Protein AF-A0AAD5QK33-F1 (afdb_monomer_lite)

pLDDT: mean 71.08, std 18.5, range [32.97, 96.56]

Radius of gyration: 27.01 Å; chains: 1; bounding box: 56×50×66 Å

Structure (mmCIF, N/CA/C/O backbone):
data_AF-A0AAD5QK33-F1
#
_entry.id   AF-A0AAD5QK33-F1
#
loop_
_atom_site.group_PDB
_atom_site.id
_atom_site.type_symbol
_atom_site.label_atom_id
_atom_site.label_alt_id
_atom_site.label_comp_id
_atom_site.label_asym_id
_atom_site.label_entity_id
_atom_site.label_seq_id
_atom_site.pdbx_PDB_ins_code
_atom_site.Cartn_x
_atom_site.Cartn_y
_atom_site.Cartn_z
_atom_site.occupancy
_atom_site.B_iso_or_equiv
_atom_site.auth_seq_id
_atom_site.auth_comp_id
_atom_site.auth_asym_id
_atom_site.auth_atom_id
_atom_site.pdbx_PDB_model_num
ATOM 1 N N . MET A 1 1 ? -29.788 -16.759 37.921 1.00 47.06 1 MET A N 1
ATOM 2 C CA . MET A 1 1 ? -29.938 -15.427 38.547 1.00 47.06 1 MET A CA 1
ATOM 3 C C . MET A 1 1 ? -28.735 -14.615 38.111 1.00 47.06 1 MET A C 1
ATOM 5 O O . MET A 1 1 ? -27.636 -15.060 38.381 1.00 47.06 1 MET A O 1
ATOM 9 N N . PHE A 1 2 ? -28.900 -13.516 37.372 1.00 51.69 2 PHE A N 1
ATOM 10 C CA . PHE A 1 2 ? -27.743 -12.710 36.967 1.00 51.69 2 PHE A CA 1
ATOM 11 C C . PHE A 1 2 ? -27.362 -11.791 38.124 1.00 51.69 2 PHE A C 1
ATOM 13 O O . PHE A 1 2 ? -28.126 -10.889 38.473 1.00 51.69 2 PHE A O 1
ATOM 20 N N . THR A 1 3 ? -26.221 -12.066 38.747 1.00 63.38 3 THR A N 1
ATOM 21 C CA . THR A 1 3 ? -25.667 -11.254 39.828 1.00 63.38 3 THR A CA 1
ATOM 22 C C . THR A 1 3 ? -25.330 -9.862 39.291 1.00 63.38 3 THR A C 1
ATOM 24 O O . THR A 1 3 ? -24.899 -9.669 38.148 1.00 63.38 3 THR A O 1
ATOM 27 N N . LYS A 1 4 ? -25.624 -8.841 40.094 1.00 67.56 4 LYS A N 1
ATOM 28 C CA . LYS A 1 4 ? -25.263 -7.463 39.775 1.00 67.56 4 LYS A CA 1
ATOM 29 C C . LYS A 1 4 ? -23.756 -7.340 39.982 1.00 67.56 4 LYS A C 1
ATOM 31 O O . LYS A 1 4 ? -23.304 -7.322 41.117 1.00 67.56 4 LYS A O 1
ATOM 36 N N . VAL A 1 5 ? -23.003 -7.284 38.890 1.00 75.56 5 VAL A N 1
ATOM 37 C CA . VAL A 1 5 ? -21.550 -7.098 38.940 1.00 75.56 5 VAL A CA 1
ATOM 38 C C . VAL A 1 5 ? -21.235 -5.636 39.248 1.00 75.56 5 VAL A C 1
ATOM 40 O O . VAL A 1 5 ? -21.735 -4.731 38.566 1.00 75.56 5 VAL A O 1
ATOM 43 N N . ASP A 1 6 ? -20.411 -5.409 40.269 1.00 77.69 6 ASP A N 1
ATOM 44 C CA . ASP A 1 6 ? -19.964 -4.075 40.650 1.00 77.69 6 ASP A CA 1
ATOM 45 C C . ASP A 1 6 ? -18.999 -3.478 39.624 1.00 77.69 6 ASP A C 1
ATOM 47 O O . ASP A 1 6 ? -18.245 -4.150 38.925 1.00 77.69 6 ASP A O 1
ATOM 51 N N . ARG A 1 7 ? -19.068 -2.157 39.479 1.00 76.81 7 ARG A N 1
ATOM 52 C CA . ARG A 1 7 ? -18.333 -1.437 38.434 1.00 76.81 7 ARG A CA 1
ATOM 53 C C . ARG A 1 7 ? -16.832 -1.351 38.723 1.00 76.81 7 ARG A C 1
ATOM 55 O O . ARG A 1 7 ? -16.059 -1.290 37.771 1.00 76.81 7 ARG A O 1
ATOM 62 N N . GLU A 1 8 ? -16.461 -1.290 39.998 1.00 78.56 8 GLU A N 1
ATOM 63 C CA . GLU A 1 8 ? -15.076 -1.113 40.451 1.00 78.56 8 GLU A CA 1
ATOM 64 C C . GLU A 1 8 ? -14.259 -2.393 40.264 1.00 78.56 8 GLU A C 1
ATOM 66 O O . GLU A 1 8 ? -13.175 -2.333 39.685 1.00 78.56 8 GLU A O 1
ATOM 71 N N . SER A 1 9 ? -14.838 -3.551 40.589 1.00 79.44 9 SER A N 1
ATOM 72 C CA . SER A 1 9 ? -14.196 -4.850 40.364 1.00 79.44 9 SER A CA 1
ATOM 73 C C . SER A 1 9 ? -13.927 -5.106 38.879 1.00 79.44 9 SER A C 1
ATOM 75 O O . SER A 1 9 ? -12.822 -5.477 38.505 1.00 79.44 9 SER A O 1
ATOM 77 N N . VAL A 1 10 ? -14.877 -4.789 37.988 1.00 77.88 10 VAL A N 1
ATOM 78 C CA . VAL A 1 10 ? -14.667 -4.918 36.530 1.00 77.88 10 VAL A CA 1
ATOM 79 C C . VAL A 1 10 ? -13.523 -4.032 36.034 1.00 77.88 10 VAL A C 1
ATOM 81 O O . VAL A 1 10 ? -12.820 -4.403 35.092 1.00 77.88 10 VAL A O 1
ATOM 84 N N . THR A 1 11 ? -13.341 -2.842 36.616 1.00 77.75 11 THR A N 1
ATOM 85 C CA . THR A 1 11 ? -12.236 -1.958 36.226 1.00 77.75 11 THR A CA 1
ATOM 86 C C . THR A 1 11 ? -10.888 -2.434 36.736 1.00 77.75 11 THR A C 1
ATOM 88 O O . THR A 1 11 ? -9.933 -2.322 35.977 1.00 77.75 11 THR A O 1
ATOM 91 N N . GLU A 1 12 ? -10.828 -2.982 37.947 1.00 83.75 12 GLU A N 1
ATOM 92 C CA . GLU A 1 12 ? -9.606 -3.511 38.562 1.00 83.75 12 GLU A CA 1
ATOM 93 C C . GLU A 1 12 ? -9.059 -4.698 37.763 1.00 83.75 12 GLU A C 1
ATOM 95 O O . GLU A 1 12 ? -7.955 -4.625 37.231 1.00 83.75 12 GLU A O 1
ATOM 100 N N . THR A 1 13 ? -9.886 -5.712 37.492 1.00 79.50 13 THR A N 1
ATOM 101 C CA . THR A 1 13 ? -9.457 -6.899 36.724 1.00 79.50 13 THR A CA 1
ATOM 102 C C . THR A 1 13 ? -9.070 -6.556 35.278 1.00 79.50 13 THR A C 1
ATOM 104 O O . THR A 1 13 ? -8.224 -7.195 34.660 1.00 79.50 13 THR A O 1
ATOM 107 N N . THR A 1 14 ? -9.682 -5.510 34.716 1.00 76.50 14 THR A N 1
ATOM 108 C CA . THR A 1 14 ? -9.318 -4.979 33.393 1.00 76.50 14 THR A CA 1
ATOM 109 C C . THR A 1 14 ? -7.966 -4.252 33.397 1.00 76.50 14 THR A C 1
ATOM 111 O O . THR A 1 14 ? -7.321 -4.157 32.351 1.00 76.50 14 THR A O 1
ATOM 114 N N . GLU A 1 15 ? -7.572 -3.651 34.520 1.00 75.62 15 GLU A N 1
ATOM 115 C CA . GLU A 1 15 ? -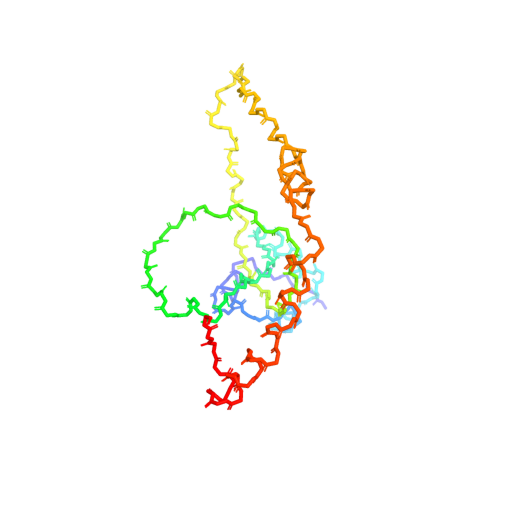6.284 -2.966 34.669 1.00 75.62 15 GLU A CA 1
ATOM 116 C C . GLU A 1 15 ? -5.143 -3.947 34.929 1.00 75.62 15 GLU A C 1
ATOM 118 O O . GLU A 1 15 ? -4.043 -3.713 34.429 1.00 75.62 15 GLU A O 1
ATOM 123 N N . GLU A 1 16 ? -5.426 -5.049 35.623 1.00 79.88 16 GLU A N 1
ATOM 124 C CA . GLU A 1 16 ? -4.485 -6.148 35.845 1.00 79.88 16 GLU A CA 1
ATOM 125 C C . GLU A 1 16 ? -4.134 -6.858 34.530 1.00 79.88 16 GLU A C 1
ATOM 127 O O . GLU A 1 16 ? -2.960 -6.920 34.163 1.00 79.88 16 GLU A O 1
ATOM 132 N N . ASP A 1 17 ? -5.138 -7.288 33.757 1.00 72.75 17 ASP A N 1
ATOM 133 C CA . ASP A 1 17 ? -4.919 -8.023 32.509 1.00 72.75 17 ASP A CA 1
ATOM 134 C C . ASP A 1 17 ? -5.628 -7.388 31.309 1.00 72.75 17 ASP A C 1
ATOM 136 O O . ASP A 1 17 ? -6.785 -7.651 30.973 1.00 72.75 17 ASP A O 1
ATOM 140 N N . LEU A 1 18 ? -4.864 -6.601 30.551 1.00 67.00 18 LEU A N 1
ATOM 141 C CA . LEU A 1 18 ? -5.354 -5.902 29.357 1.00 67.00 18 LEU A CA 1
ATOM 142 C C . LEU A 1 18 ? -5.626 -6.814 28.142 1.00 67.00 18 LEU A C 1
ATOM 144 O O . LEU A 1 18 ? -6.083 -6.310 27.112 1.00 67.00 18 LEU A O 1
ATOM 148 N N . ASN A 1 19 ? -5.314 -8.113 28.229 1.00 67.44 19 ASN A N 1
ATOM 149 C CA . ASN A 1 19 ? -5.363 -9.067 27.111 1.00 67.44 19 ASN A CA 1
ATOM 150 C C . ASN A 1 19 ? -6.471 -10.125 27.217 1.00 67.44 19 ASN A C 1
ATOM 152 O O . ASN A 1 19 ? -6.606 -10.915 26.280 1.00 67.44 19 ASN A O 1
ATOM 156 N N . MET A 1 20 ? -7.238 -10.155 28.309 1.00 73.38 20 MET A N 1
ATOM 157 C CA . MET A 1 20 ? -8.307 -11.143 28.474 1.00 73.38 20 MET A CA 1
ATOM 158 C C . MET A 1 20 ? -9.401 -10.981 27.419 1.00 73.38 20 MET A C 1
ATOM 160 O O . MET A 1 20 ? -9.662 -9.888 26.908 1.00 73.38 20 MET A O 1
ATOM 164 N N . THR A 1 21 ? -10.056 -12.083 27.075 1.00 78.00 21 THR A N 1
ATOM 165 C CA . THR A 1 21 ? -11.220 -12.067 26.190 1.00 78.00 21 THR A CA 1
ATOM 166 C C . THR A 1 21 ? -12.493 -11.724 26.959 1.00 78.00 21 THR A C 1
ATOM 168 O O . THR A 1 21 ? -12.572 -11.819 28.180 1.00 78.00 21 THR A O 1
ATOM 171 N N . THR A 1 22 ? -13.524 -11.277 26.236 1.00 77.25 22 THR A N 1
ATOM 172 C CA . THR A 1 22 ? -14.816 -10.966 26.868 1.00 77.25 22 THR A CA 1
ATOM 173 C C . THR A 1 22 ? -15.492 -12.220 27.427 1.00 77.25 22 THR A C 1
ATOM 175 O O . THR A 1 22 ? -16.209 -12.098 28.410 1.00 77.25 22 THR A O 1
ATOM 178 N N . ASP A 1 23 ? -15.228 -13.394 26.849 1.00 80.31 23 ASP A N 1
ATOM 179 C CA . ASP A 1 23 ? -15.780 -14.671 27.312 1.00 80.31 23 ASP A CA 1
ATOM 180 C C . ASP A 1 23 ? -15.120 -15.119 28.627 1.00 80.31 23 ASP A C 1
ATOM 182 O O . ASP A 1 23 ? -15.824 -15.380 29.594 1.00 80.31 23 ASP A O 1
ATOM 186 N N . GLU A 1 24 ? -13.787 -15.052 28.728 1.00 82.12 24 GLU A N 1
ATOM 187 C CA . GLU A 1 24 ? -13.064 -15.324 29.987 1.00 82.12 24 GLU A CA 1
ATOM 188 C C . GLU A 1 24 ? -13.513 -14.391 31.123 1.00 82.12 24 GLU A C 1
ATOM 190 O O . GLU A 1 24 ? -13.664 -14.806 32.268 1.00 82.12 24 GLU A O 1
ATOM 195 N N . LEU A 1 25 ? -13.784 -13.119 30.812 1.00 80.31 25 LEU A N 1
ATOM 196 C CA . LEU A 1 25 ? -14.308 -12.167 31.793 1.00 80.31 25 LEU A CA 1
ATOM 197 C C . LEU A 1 25 ? -15.747 -12.503 32.217 1.00 80.31 25 LEU A C 1
ATOM 199 O O . LEU A 1 25 ? -16.100 -12.356 33.382 1.00 80.31 25 LEU A O 1
ATOM 203 N N . VAL A 1 26 ? -16.591 -12.944 31.287 1.00 84.50 26 VAL A N 1
ATOM 204 C CA . VAL A 1 26 ? -17.971 -13.373 31.569 1.00 84.50 26 VAL A CA 1
ATOM 205 C C . VAL A 1 26 ? -17.977 -14.577 32.510 1.00 84.50 26 VAL A C 1
ATOM 207 O O . VAL A 1 26 ? -18.755 -14.568 33.466 1.00 84.50 26 VAL A O 1
ATOM 210 N N . ASP A 1 27 ? -17.074 -15.533 32.289 1.00 83.81 27 ASP A N 1
ATOM 211 C CA . ASP A 1 27 ? -16.903 -16.714 33.138 1.00 83.81 27 ASP A CA 1
ATOM 212 C C . ASP A 1 27 ? -16.364 -16.337 34.529 1.00 83.81 27 ASP A C 1
ATOM 214 O O . ASP A 1 27 ? -16.904 -16.781 35.541 1.00 83.81 27 ASP A O 1
ATOM 218 N N . ASN A 1 28 ? -15.373 -15.440 34.604 1.00 83.06 28 ASN A N 1
ATOM 219 C CA . ASN A 1 28 ? -14.792 -14.982 35.874 1.00 83.06 28 ASN A CA 1
ATOM 220 C C . ASN A 1 28 ? -15.801 -14.256 36.778 1.00 83.06 28 ASN A C 1
ATOM 222 O O . ASN A 1 28 ? -15.734 -14.366 38.001 1.00 83.06 28 ASN A O 1
ATOM 226 N N . PHE A 1 29 ? -16.723 -13.491 36.190 1.00 80.88 29 PHE A N 1
ATOM 227 C CA . PHE A 1 29 ? -17.738 -12.732 36.929 1.00 80.88 29 PHE A CA 1
ATOM 228 C C . PHE A 1 29 ? -19.089 -13.458 37.043 1.00 80.88 29 PHE A C 1
ATOM 230 O O . PHE A 1 29 ? -20.027 -12.876 37.593 1.00 80.88 29 PHE A O 1
ATOM 237 N N . ASP A 1 30 ? -19.202 -14.681 36.505 1.00 81.94 30 ASP A N 1
ATOM 238 C CA . ASP A 1 30 ? -20.442 -15.468 36.391 1.00 81.94 30 ASP A CA 1
ATOM 239 C C . ASP A 1 30 ? -21.642 -14.607 35.952 1.00 81.94 30 ASP A C 1
ATOM 241 O O . ASP A 1 30 ? -22.724 -14.572 36.551 1.00 81.94 30 ASP A O 1
ATOM 245 N N . CYS A 1 31 ? -21.417 -13.790 34.921 1.00 81.06 31 CYS A N 1
ATOM 246 C CA . CYS A 1 31 ? -22.389 -12.804 34.476 1.00 81.06 31 CYS A CA 1
ATOM 247 C C . CYS A 1 31 ? -22.629 -12.919 32.979 1.00 81.06 31 CYS A C 1
ATOM 249 O O . CYS A 1 31 ? -21.716 -13.133 32.197 1.00 81.06 31 CYS A O 1
ATOM 251 N N . GLY A 1 32 ? -23.873 -12.724 32.537 1.00 86.62 32 GLY A N 1
ATOM 252 C CA . GLY A 1 32 ? -24.177 -12.781 31.110 1.00 86.62 32 GLY A CA 1
ATOM 253 C C . GLY A 1 32 ? -23.421 -11.709 30.313 1.00 86.62 32 GLY A C 1
ATOM 254 O O . GLY A 1 32 ? -23.310 -10.557 30.741 1.00 86.62 32 GLY A O 1
ATOM 255 N N . HIS A 1 33 ? -23.005 -12.044 29.089 1.00 83.62 33 HIS A N 1
ATOM 256 C CA . HIS A 1 33 ? -22.266 -11.150 28.183 1.00 83.62 33 HIS A CA 1
ATOM 257 C C . HIS A 1 33 ? -22.955 -9.783 27.967 1.00 83.62 33 HIS A C 1
ATOM 259 O O . HIS A 1 33 ? -22.310 -8.737 27.839 1.00 83.62 33 HIS A O 1
ATOM 265 N N . ALA A 1 34 ? -24.292 -9.750 27.965 1.00 84.69 34 ALA A N 1
ATOM 266 C CA . ALA A 1 34 ? -25.061 -8.507 27.875 1.00 84.69 34 ALA A CA 1
ATOM 267 C C . ALA A 1 34 ? -24.904 -7.617 29.121 1.00 84.69 34 ALA A C 1
ATOM 269 O O . ALA A 1 34 ? -24.811 -6.393 28.994 1.00 84.69 34 ALA A O 1
ATOM 270 N N . THR A 1 35 ? -24.859 -8.219 30.310 1.00 85.06 35 THR A N 1
ATOM 271 C CA . THR A 1 35 ? -24.647 -7.532 31.590 1.00 85.06 35 THR A CA 1
ATOM 272 C C . THR A 1 35 ? -23.242 -6.947 31.635 1.00 85.06 35 THR A C 1
ATOM 274 O O . THR A 1 35 ? -23.104 -5.744 31.854 1.00 85.06 35 THR A O 1
ATOM 277 N N . PHE A 1 36 ? -22.231 -7.743 31.277 1.00 8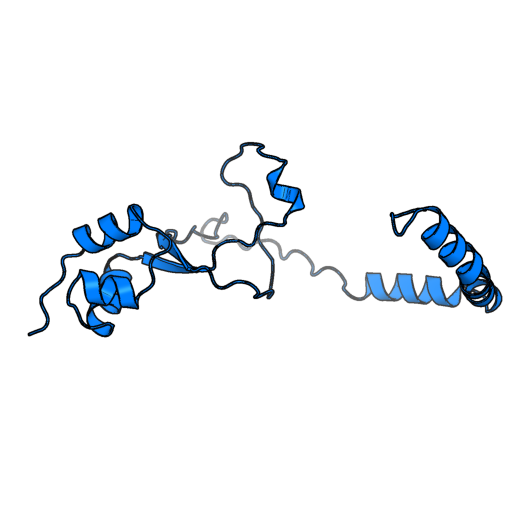4.31 36 PHE A N 1
ATOM 278 C CA . PHE A 1 36 ? -20.836 -7.308 31.219 1.00 84.31 36 PHE A CA 1
ATOM 279 C C . PHE A 1 36 ? -20.603 -6.171 30.208 1.00 84.31 36 PHE A C 1
ATOM 281 O O . PHE A 1 36 ? -19.953 -5.161 30.480 1.00 84.31 36 PHE A O 1
ATOM 288 N N . SER A 1 37 ? -21.220 -6.260 29.026 1.00 82.69 37 SER A N 1
ATOM 289 C CA . SER A 1 37 ? -21.136 -5.189 28.025 1.00 82.69 37 SER A CA 1
ATOM 290 C C . SER A 1 37 ? -21.761 -3.876 28.519 1.00 82.69 37 SER A C 1
ATOM 292 O O . SER A 1 37 ? -21.259 -2.786 28.221 1.00 82.69 37 SER A O 1
ATOM 294 N N . ARG A 1 38 ? -22.861 -3.949 29.283 1.00 84.81 38 ARG A N 1
ATOM 295 C CA . ARG A 1 38 ? -23.513 -2.770 29.875 1.00 84.81 38 ARG A CA 1
ATOM 296 C C . ARG A 1 38 ? -22.665 -2.163 30.989 1.00 84.81 38 ARG A C 1
ATOM 298 O O . ARG A 1 38 ? -22.499 -0.942 30.988 1.00 84.81 38 ARG A O 1
ATOM 305 N N . THR A 1 39 ? -22.097 -2.974 31.881 1.00 85.06 39 THR A N 1
ATOM 306 C CA . THR A 1 39 ? -21.218 -2.497 32.962 1.00 85.06 39 THR A CA 1
ATOM 307 C C . THR A 1 39 ? -19.945 -1.868 32.403 1.00 85.06 39 THR A C 1
ATOM 309 O O . THR A 1 39 ? -19.616 -0.754 32.802 1.00 85.06 39 THR A O 1
ATOM 312 N N . LEU A 1 40 ? -19.311 -2.450 31.378 1.00 83.69 40 LEU A N 1
ATOM 313 C CA . LEU A 1 40 ? -18.172 -1.835 30.675 1.00 83.69 40 LEU A CA 1
ATOM 314 C C . LEU A 1 40 ? -18.521 -0.482 30.036 1.00 83.69 40 LEU A C 1
ATOM 316 O O . LEU A 1 40 ? -17.764 0.493 30.135 1.00 83.69 40 LEU A O 1
ATOM 320 N N . LYS A 1 41 ? -19.688 -0.392 29.382 1.00 82.62 41 LYS A N 1
ATOM 321 C CA . LYS A 1 41 ? -20.175 0.869 28.801 1.00 82.62 41 LYS A CA 1
ATOM 322 C C . LYS A 1 41 ? -20.421 1.917 29.884 1.00 82.62 41 LYS A C 1
ATOM 324 O O . LYS A 1 41 ? -20.021 3.069 29.687 1.00 82.62 41 LYS A O 1
ATOM 329 N N . ALA A 1 42 ? -21.026 1.522 31.005 1.00 84.25 42 ALA A N 1
ATOM 330 C CA . ALA A 1 42 ? -21.229 2.376 32.171 1.00 84.25 42 ALA A CA 1
ATOM 331 C C . ALA A 1 42 ? -19.883 2.834 32.756 1.00 84.25 42 ALA A C 1
ATOM 333 O O . ALA A 1 42 ? -19.707 4.030 32.984 1.00 84.25 42 ALA A O 1
ATOM 334 N N . ALA A 1 43 ? -18.903 1.924 32.849 1.00 81.00 43 ALA A N 1
ATOM 335 C CA . ALA A 1 43 ? -17.508 2.153 33.235 1.00 81.00 43 ALA A CA 1
ATOM 336 C C . ALA A 1 43 ? -16.719 3.070 32.289 1.00 81.00 43 ALA A C 1
ATOM 338 O O . ALA A 1 43 ? -15.592 3.448 32.594 1.00 81.00 43 ALA A O 1
ATOM 339 N N . ARG A 1 44 ? -17.307 3.484 31.157 1.00 77.69 44 ARG A N 1
ATOM 340 C CA . ARG A 1 44 ? -16.659 4.284 30.101 1.00 77.69 44 ARG A CA 1
ATOM 341 C C . ARG A 1 44 ? -15.397 3.628 29.528 1.00 77.69 44 ARG A C 1
ATOM 343 O O . ARG A 1 44 ? -14.558 4.313 28.938 1.00 77.69 44 ARG A O 1
ATOM 350 N N . ARG A 1 45 ? -15.298 2.306 29.625 1.00 77.81 45 ARG A N 1
ATOM 351 C CA . ARG A 1 45 ? -14.247 1.505 29.001 1.00 77.81 45 ARG A CA 1
ATOM 352 C C . ARG A 1 45 ? -14.700 1.072 27.606 1.00 77.81 45 ARG A C 1
ATOM 354 O O . ARG A 1 45 ? -15.896 1.022 27.301 1.00 77.81 45 ARG A O 1
ATOM 361 N N . LYS A 1 46 ? -13.744 0.844 26.710 1.00 78.19 46 LYS A N 1
ATOM 362 C CA . LYS A 1 46 ? -14.008 0.285 25.381 1.00 78.19 46 LYS A CA 1
ATOM 363 C C . LYS A 1 46 ? -12.858 -0.603 24.946 1.00 78.19 46 LYS A C 1
ATOM 365 O O . LYS A 1 46 ? -11.699 -0.263 25.175 1.00 78.19 46 LYS A O 1
ATOM 370 N N . TRP A 1 47 ? -13.197 -1.659 24.228 1.00 72.50 47 TRP A N 1
ATOM 371 C CA . TRP A 1 47 ? -12.229 -2.433 23.474 1.00 72.50 47 TRP A CA 1
ATOM 372 C C . TRP A 1 47 ? -11.704 -1.610 22.302 1.00 72.50 47 TRP A C 1
ATOM 374 O O . TRP A 1 47 ? -12.461 -0.956 21.575 1.00 72.50 47 TRP A O 1
ATOM 384 N N . LYS A 1 48 ? -10.391 -1.624 22.116 1.00 72.25 48 LYS A N 1
ATOM 385 C CA . LYS A 1 48 ? -9.717 -1.065 20.950 1.00 72.25 48 LYS A CA 1
ATOM 386 C C . LYS A 1 48 ? -8.660 -2.066 20.525 1.00 72.25 48 LYS A C 1
ATOM 388 O O . LYS A 1 48 ? -8.018 -2.670 21.367 1.00 72.25 48 LYS A O 1
ATOM 393 N N . LYS A 1 49 ? -8.436 -2.233 19.228 1.00 70.44 49 LYS A N 1
ATOM 394 C CA . LYS A 1 49 ? -7.281 -3.015 18.787 1.00 70.44 49 LYS A CA 1
ATOM 395 C C . LYS A 1 49 ? -5.997 -2.342 19.286 1.00 70.44 49 LYS A C 1
ATOM 397 O O . LYS A 1 49 ? -5.887 -1.111 19.208 1.00 70.44 49 LYS A O 1
ATOM 402 N N . SER A 1 50 ? -5.066 -3.136 19.806 1.00 66.69 50 SER A N 1
ATOM 403 C CA . SER A 1 50 ? -3.719 -2.676 20.136 1.00 66.69 50 SER A CA 1
ATOM 404 C C . SER A 1 50 ? -3.090 -2.035 18.904 1.00 66.69 50 SER A C 1
ATOM 406 O O . SER A 1 50 ? -3.418 -2.379 17.765 1.00 66.69 50 SER A O 1
ATOM 408 N N . ARG A 1 51 ? -2.207 -1.061 19.125 1.00 73.31 51 ARG A N 1
ATOM 409 C CA . ARG A 1 51 ? -1.468 -0.446 18.023 1.00 73.31 51 ARG A CA 1
ATOM 410 C C . ARG A 1 51 ? -0.548 -1.509 17.420 1.00 73.31 51 ARG A C 1
ATOM 412 O O . ARG A 1 51 ? 0.140 -2.202 18.161 1.00 73.31 51 ARG A O 1
ATOM 419 N N . TRP A 1 52 ? -0.553 -1.630 16.097 1.00 74.25 52 TRP A N 1
ATOM 420 C CA . TRP A 1 52 ? 0.434 -2.441 15.395 1.00 74.25 52 TRP A CA 1
ATOM 421 C C . TRP A 1 52 ? 1.814 -1.786 15.533 1.00 74.25 52 TRP A C 1
ATOM 423 O O . TRP A 1 52 ? 1.932 -0.572 15.352 1.00 74.25 52 TRP A O 1
ATOM 433 N N . ILE A 1 53 ? 2.824 -2.573 15.898 1.00 65.50 53 ILE A N 1
ATOM 434 C CA . ILE A 1 53 ? 4.202 -2.119 16.104 1.00 65.50 53 ILE A CA 1
ATOM 435 C C . ILE A 1 53 ? 5.065 -2.830 15.048 1.00 65.50 53 ILE A C 1
ATOM 437 O O . ILE A 1 53 ? 5.135 -4.060 15.090 1.00 65.50 53 ILE A O 1
ATOM 441 N N . PRO A 1 54 ? 5.675 -2.105 14.089 1.00 59.19 54 PRO A N 1
ATOM 442 C CA . PRO A 1 54 ? 6.615 -2.701 13.144 1.00 59.19 54 PRO A CA 1
ATOM 443 C C . PRO A 1 54 ? 7.791 -3.359 13.872 1.00 59.19 54 PRO A C 1
ATOM 445 O O . PRO A 1 54 ? 8.288 -2.816 14.858 1.00 59.19 54 PRO A O 1
ATOM 448 N N . TYR A 1 55 ? 8.272 -4.496 13.367 1.00 50.41 55 TYR A N 1
ATOM 449 C CA . TYR A 1 55 ? 9.364 -5.258 13.993 1.00 50.41 55 TYR A CA 1
ATOM 450 C C . TYR A 1 55 ? 10.647 -4.421 14.172 1.00 50.41 55 TYR A C 1
ATOM 452 O O . TYR A 1 55 ? 11.266 -4.460 15.229 1.00 50.41 55 TYR A O 1
ATOM 460 N N . SER A 1 56 ? 10.967 -3.558 13.203 1.00 53.06 56 SER A N 1
ATOM 461 C CA . SER A 1 56 ? 12.093 -2.611 13.260 1.00 53.06 56 SER A CA 1
ATOM 462 C C . SER A 1 56 ? 11.968 -1.527 14.337 1.00 53.06 56 SER A C 1
ATOM 464 O O . SER A 1 56 ? 12.948 -0.872 14.671 1.00 53.06 56 SER A O 1
ATOM 466 N N . SER A 1 57 ? 10.775 -1.320 14.901 1.00 55.66 57 SER A N 1
ATOM 467 C CA . SER A 1 57 ? 10.545 -0.320 15.951 1.00 55.66 57 SER A CA 1
ATOM 468 C C . SER A 1 57 ? 10.667 -0.875 17.374 1.00 55.66 57 SER A C 1
ATOM 470 O O . SER A 1 57 ? 10.498 -0.118 18.328 1.00 55.66 57 SER A O 1
ATOM 472 N N . LEU A 1 58 ? 11.004 -2.163 17.543 1.00 53.84 58 LEU A N 1
ATOM 473 C CA . LEU A 1 58 ? 11.377 -2.701 18.857 1.00 53.84 58 LEU A CA 1
ATOM 474 C C . LEU A 1 58 ? 12.745 -2.189 19.346 1.00 53.84 58 LEU A C 1
ATOM 476 O O . LEU A 1 58 ? 12.979 -2.200 20.555 1.00 53.84 58 LEU A O 1
ATOM 480 N N . GLU A 1 59 ? 13.619 -1.718 18.448 1.00 41.19 59 GLU A N 1
ATOM 481 C CA . GLU A 1 59 ? 14.986 -1.292 18.797 1.00 41.19 59 GLU A CA 1
ATOM 482 C C . GLU A 1 59 ? 15.085 0.176 19.247 1.00 41.19 59 GLU A C 1
ATOM 484 O O . GLU A 1 59 ? 15.966 0.527 20.029 1.00 41.19 59 GLU A O 1
ATOM 489 N N . CYS A 1 60 ? 14.139 1.039 18.867 1.00 36.81 60 CYS A N 1
ATOM 490 C CA . CYS A 1 60 ? 14.108 2.427 19.334 1.00 36.81 60 CYS A CA 1
ATOM 491 C C . CYS A 1 60 ? 13.196 2.582 20.558 1.00 36.81 60 CYS A C 1
ATOM 493 O O . CYS A 1 60 ? 12.083 3.104 20.470 1.00 36.81 60 CYS A O 1
ATOM 495 N N . ARG A 1 61 ? 13.687 2.191 21.740 1.00 42.66 61 ARG A N 1
ATOM 496 C CA . ARG A 1 61 ? 13.170 2.744 23.004 1.00 42.66 61 ARG A CA 1
ATOM 497 C C . ARG A 1 61 ? 13.698 4.164 23.179 1.00 42.66 61 ARG A C 1
ATOM 499 O O . ARG A 1 61 ? 14.602 4.406 23.969 1.00 42.66 61 ARG A O 1
ATOM 506 N N . CYS A 1 62 ? 13.102 5.110 22.471 1.00 32.97 62 CYS A N 1
ATOM 507 C CA . CYS A 1 62 ? 13.182 6.504 22.875 1.00 32.97 62 CYS A CA 1
ATOM 508 C C . CYS A 1 62 ? 11.853 6.867 23.522 1.00 32.97 62 CYS A C 1
ATOM 510 O O . CYS A 1 62 ? 10.789 6.804 22.905 1.00 32.97 62 CYS A O 1
ATOM 512 N N . ALA A 1 63 ? 11.941 7.179 24.812 1.00 38.47 63 ALA A N 1
ATOM 513 C CA . ALA A 1 63 ? 10.925 7.912 25.526 1.00 38.47 63 ALA A CA 1
ATOM 514 C C . ALA A 1 63 ? 10.524 9.127 24.683 1.00 38.47 63 ALA A C 1
ATOM 516 O O . ALA A 1 63 ? 11.367 9.961 24.389 1.00 38.47 63 ALA A O 1
ATOM 517 N N . ASP A 1 64 ? 9.259 9.221 24.282 1.00 35.44 64 ASP A N 1
ATOM 518 C CA . ASP A 1 64 ? 8.489 10.312 24.842 1.00 35.44 64 ASP A CA 1
ATOM 519 C C . ASP A 1 64 ? 6.980 10.206 24.663 1.00 35.44 64 ASP A C 1
ATOM 521 O O . ASP A 1 64 ? 6.402 9.797 23.654 1.00 35.44 64 ASP A O 1
ATOM 525 N N . SER A 1 65 ? 6.372 10.621 25.758 1.00 45.78 65 SER A N 1
ATOM 526 C CA . SER A 1 65 ? 5.034 11.126 25.940 1.00 45.78 65 SER A CA 1
ATOM 527 C C . SER A 1 65 ? 4.350 11.717 24.685 1.00 45.78 65 SER A C 1
ATOM 529 O O . SER A 1 65 ? 4.810 12.628 24.006 1.00 45.78 65 SER A O 1
ATOM 531 N N . ARG A 1 66 ? 3.119 11.241 24.453 1.00 44.91 66 ARG A N 1
ATOM 532 C CA . ARG A 1 66 ? 1.976 12.086 24.064 1.00 44.91 66 ARG A CA 1
ATOM 533 C C . ARG A 1 66 ? 2.095 12.936 22.787 1.00 44.91 66 ARG A C 1
ATOM 535 O O . ARG A 1 66 ? 1.434 13.965 22.723 1.00 44.91 66 ARG A O 1
ATOM 542 N N . THR A 1 67 ? 2.778 12.493 21.731 1.00 38.12 67 THR A N 1
ATOM 543 C CA . THR A 1 67 ? 2.844 13.303 20.497 1.00 38.12 67 THR A CA 1
ATOM 544 C C . THR A 1 67 ? 2.279 12.595 19.261 1.00 38.12 67 THR A C 1
ATOM 546 O O . THR A 1 67 ? 2.745 11.556 18.813 1.00 38.12 67 THR A O 1
ATOM 549 N N . SER A 1 68 ? 1.173 13.176 18.785 1.00 44.16 68 SER A N 1
ATOM 550 C CA . SER A 1 68 ? 0.603 13.187 17.433 1.00 44.16 68 SER A CA 1
ATOM 551 C C . SER A 1 68 ? 1.113 12.170 16.400 1.00 44.16 68 SER A C 1
ATOM 553 O O . SER A 1 68 ? 2.096 12.411 15.715 1.00 44.16 68 SER A O 1
ATOM 555 N N . LEU A 1 69 ? 0.302 11.141 16.141 1.00 38.62 69 LEU A N 1
ATOM 556 C CA . LEU A 1 69 ? 0.119 10.609 14.786 1.00 38.62 69 LEU A CA 1
ATOM 557 C C . LEU A 1 69 ? -1.380 10.367 14.576 1.00 38.62 69 LEU A C 1
ATOM 559 O O . LEU A 1 69 ? -1.930 9.318 14.927 1.00 38.62 69 LEU A O 1
ATOM 563 N N . ARG A 1 70 ? -2.063 11.403 14.072 1.00 46.62 70 ARG A N 1
ATOM 564 C CA . ARG A 1 70 ? -3.338 11.253 13.363 1.00 46.62 70 ARG A CA 1
ATOM 565 C C . ARG A 1 70 ? -3.031 10.657 11.991 1.00 46.62 70 ARG A C 1
ATOM 567 O O . ARG A 1 70 ? -2.087 11.087 11.342 1.00 46.62 70 ARG A O 1
ATOM 574 N N . ASN A 1 71 ? -3.914 9.757 11.569 1.00 42.50 71 ASN A N 1
ATOM 575 C CA . ASN A 1 71 ? -4.016 9.133 10.248 1.00 42.50 71 ASN A CA 1
ATOM 576 C C . ASN A 1 71 ? -3.193 7.855 10.083 1.00 42.50 71 ASN A C 1
ATOM 578 O O . ASN A 1 71 ? -2.020 7.893 9.752 1.00 42.50 71 ASN A O 1
ATOM 582 N N . CYS A 1 72 ? -3.876 6.722 10.229 1.00 34.84 72 CYS A N 1
ATOM 583 C CA . CYS A 1 72 ? -3.709 5.575 9.342 1.00 34.84 72 CYS A CA 1
ATOM 584 C C . CYS A 1 72 ? -5.086 4.925 9.207 1.00 34.84 72 CYS A C 1
ATOM 586 O O . CYS A 1 72 ? -5.605 4.281 10.120 1.00 34.84 72 CYS A O 1
ATOM 588 N N . SER A 1 73 ? -5.714 5.205 8.074 1.00 40.62 73 SER A N 1
ATOM 589 C CA . SER A 1 73 ? -6.817 4.437 7.522 1.00 40.62 73 SER A CA 1
ATOM 590 C C . SER A 1 73 ? -6.380 2.988 7.318 1.00 40.62 73 SER A C 1
ATOM 592 O O . SER A 1 73 ? -5.344 2.737 6.714 1.00 40.62 73 SER A O 1
ATOM 594 N N . GLY A 1 74 ? -7.199 2.064 7.818 1.00 47.53 74 GLY A N 1
ATOM 595 C CA . GLY A 1 74 ? -7.361 0.712 7.288 1.00 47.53 74 GLY A CA 1
ATOM 596 C C . GLY A 1 74 ? -6.096 -0.089 6.994 1.00 47.53 74 GLY A C 1
ATOM 597 O O . GLY A 1 74 ? -5.795 -0.298 5.831 1.00 47.53 74 GLY A O 1
ATOM 598 N N . GLN A 1 75 ? -5.465 -0.661 8.020 1.00 40.41 75 GLN A N 1
ATOM 599 C CA . GLN A 1 75 ? -4.807 -1.965 7.884 1.00 40.41 75 GLN A CA 1
ATOM 600 C C . GLN A 1 75 ? -5.122 -2.798 9.133 1.00 40.41 75 GLN A C 1
ATOM 602 O O . GLN A 1 75 ? -4.657 -2.525 10.238 1.00 40.41 75 GL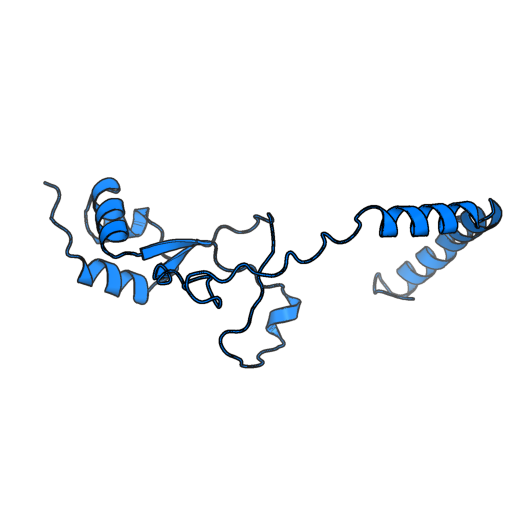N A O 1
ATOM 607 N N . SER A 1 76 ? -6.029 -3.764 8.970 1.00 48.53 76 SER A N 1
ATOM 608 C CA . SER A 1 76 ? -6.264 -4.828 9.947 1.00 48.53 76 SER A CA 1
ATOM 609 C C . SER A 1 76 ? -5.313 -5.954 9.615 1.00 48.53 76 SER A C 1
ATOM 611 O O . SER A 1 76 ? -5.587 -6.578 8.614 1.00 48.53 76 SER A O 1
ATOM 613 N N . HIS A 1 77 ? -4.335 -6.280 10.461 1.00 41.75 77 HIS A N 1
ATOM 614 C CA . HIS A 1 77 ? -3.908 -7.665 10.692 1.00 41.75 77 HIS A CA 1
ATOM 615 C C . HIS A 1 77 ? -3.318 -7.786 12.116 1.00 41.75 77 HIS A C 1
ATOM 617 O O . HIS A 1 77 ? -2.643 -6.885 12.604 1.00 41.75 77 HIS A O 1
ATOM 623 N N . HIS A 1 78 ? -3.664 -8.896 12.779 1.00 38.69 78 HIS A N 1
ATOM 624 C CA . HIS A 1 78 ? -3.503 -9.281 14.197 1.00 38.69 78 HIS A CA 1
ATOM 625 C C . HIS A 1 78 ? -4.502 -8.711 15.228 1.00 38.69 78 HIS A C 1
ATOM 627 O O . HIS A 1 78 ? -4.573 -7.529 15.560 1.00 38.69 78 HIS A O 1
ATOM 633 N N . ARG A 1 79 ? -5.323 -9.639 15.740 1.00 39.88 79 ARG A N 1
ATOM 634 C CA . ARG A 1 79 ? -6.475 -9.458 16.630 1.00 39.88 79 ARG A CA 1
ATOM 635 C C . ARG A 1 79 ? -6.025 -9.459 18.094 1.00 39.88 79 ARG A C 1
ATOM 637 O O . ARG A 1 79 ? -6.254 -10.428 18.800 1.00 39.88 79 ARG A O 1
ATOM 644 N N . ARG A 1 80 ? -5.403 -8.375 18.557 1.00 46.06 80 ARG A N 1
ATOM 645 C CA . ARG A 1 80 ? -5.276 -8.106 20.001 1.00 46.06 80 ARG A CA 1
ATOM 646 C C . ARG A 1 80 ? -6.118 -6.888 20.339 1.00 46.06 80 ARG A C 1
ATOM 648 O O . ARG A 1 80 ? -5.925 -5.831 19.741 1.00 46.06 80 ARG A O 1
ATOM 655 N N . GLN A 1 81 ? -7.114 -7.063 21.201 1.00 48.19 81 GLN A N 1
ATOM 656 C CA . GLN A 1 81 ? -7.979 -5.989 21.680 1.00 48.19 81 GLN A CA 1
ATOM 657 C C . GLN A 1 81 ? -7.540 -5.643 23.099 1.00 48.19 81 GLN A C 1
ATOM 659 O O . GLN A 1 81 ? -7.486 -6.518 23.943 1.00 48.19 81 GLN A O 1
ATOM 664 N N . THR A 1 82 ? -7.212 -4.383 23.335 1.00 49.94 82 THR A N 1
ATOM 665 C CA . THR A 1 82 ? -6.847 -3.819 24.631 1.00 49.94 82 THR A CA 1
ATOM 666 C C . THR A 1 82 ? -7.934 -2.845 25.068 1.00 49.94 82 THR A C 1
ATOM 668 O O . THR A 1 82 ? -8.537 -2.134 24.249 1.00 49.94 82 THR A O 1
ATOM 671 N N . ILE A 1 83 ? -8.235 -2.822 26.363 1.00 48.34 83 ILE A N 1
ATOM 672 C CA . ILE A 1 83 ? -9.253 -1.928 26.907 1.00 48.34 83 ILE A CA 1
ATOM 673 C C . ILE A 1 83 ? -8.624 -0.560 27.166 1.00 48.34 83 ILE A C 1
ATOM 675 O O . ILE A 1 83 ? -7.671 -0.426 27.923 1.00 48.34 83 ILE A O 1
ATOM 679 N N . PHE A 1 84 ? -9.190 0.486 26.564 1.00 52.12 84 PHE A N 1
ATOM 680 C CA . PHE A 1 84 ? -8.764 1.860 26.828 1.00 52.12 84 PHE A CA 1
ATOM 681 C C . PHE A 1 84 ? -9.851 2.627 27.582 1.00 52.12 84 PHE A C 1
ATOM 683 O O . PHE A 1 84 ? -11.044 2.476 27.267 1.00 52.12 84 PHE A O 1
ATOM 690 N N . PRO A 1 85 ? -9.474 3.526 28.511 1.00 47.72 85 PRO A N 1
ATOM 691 C CA . PRO A 1 85 ? -10.394 4.545 28.986 1.00 47.72 85 PRO A CA 1
ATOM 692 C C . PRO A 1 85 ? -10.861 5.373 27.783 1.00 47.72 85 PRO A C 1
ATOM 694 O O . PRO A 1 85 ? -10.067 5.759 26.916 1.00 47.72 85 PRO A O 1
ATOM 697 N N . LYS A 1 86 ? -12.169 5.639 27.673 1.00 46.16 86 LYS A N 1
ATOM 698 C CA . LYS A 1 86 ? -12.655 6.618 26.693 1.00 46.16 86 LYS A CA 1
ATOM 699 C C . LYS A 1 86 ? -11.975 7.949 27.006 1.00 46.16 86 LYS A C 1
ATOM 701 O O . LYS A 1 86 ? -12.279 8.554 28.030 1.00 46.16 86 LYS A O 1
ATOM 706 N N . SER A 1 87 ? -11.092 8.408 26.113 1.00 52.56 87 SER A N 1
ATOM 707 C CA . SER A 1 87 ? -10.552 9.764 26.177 1.00 52.56 87 SER A CA 1
ATOM 708 C C . SER A 1 87 ? -11.729 10.720 26.320 1.00 52.56 87 SER A C 1
ATOM 710 O O . SER A 1 87 ? -12.634 10.713 25.472 1.00 52.56 87 SER A O 1
ATOM 712 N N . GLN A 1 88 ? -11.739 11.509 27.394 1.00 52.41 88 GLN A N 1
ATOM 713 C CA . GLN A 1 88 ? -12.601 12.678 27.464 1.00 52.41 88 GLN A CA 1
ATOM 714 C C . GLN A 1 88 ? -12.367 13.439 26.160 1.00 52.41 88 GLN A C 1
ATOM 716 O O . GLN A 1 88 ? -11.217 13.614 25.753 1.00 52.41 88 GLN A O 1
ATOM 721 N N . ARG A 1 89 ? -13.441 13.711 25.413 1.00 45.50 89 ARG A N 1
ATOM 722 C CA . ARG A 1 89 ? -13.333 14.328 24.090 1.00 45.50 89 ARG A CA 1
ATOM 723 C C . ARG A 1 89 ? -12.498 15.591 24.268 1.00 45.50 89 ARG A C 1
ATOM 725 O O . ARG A 1 89 ? -12.943 16.498 24.961 1.00 45.50 89 ARG A O 1
ATOM 732 N N . CYS A 1 90 ? -11.302 15.631 23.686 1.00 44.66 90 CYS A N 1
ATOM 733 C CA . CYS A 1 90 ? -10.587 16.887 23.554 1.00 44.66 90 CYS A CA 1
ATOM 734 C C . CYS A 1 90 ? -11.558 17.845 22.854 1.00 44.66 90 CYS A C 1
ATOM 736 O O . CYS A 1 90 ? -12.123 17.458 21.820 1.00 44.66 90 CYS A O 1
ATOM 738 N N . PRO A 1 91 ? -11.812 19.045 23.394 1.00 45.47 91 PRO A N 1
ATOM 739 C CA . PRO A 1 91 ? -12.477 20.069 22.618 1.00 45.47 91 PRO A CA 1
ATOM 740 C C . PRO A 1 91 ? -11.579 20.289 21.401 1.00 45.47 91 PRO A C 1
ATOM 742 O O . PRO A 1 91 ? -10.465 20.783 21.530 1.00 45.47 91 PRO A O 1
ATOM 745 N N . ASN A 1 92 ? -12.013 19.868 20.213 1.00 50.25 92 ASN A N 1
ATOM 746 C CA . ASN A 1 92 ? -11.259 20.062 18.968 1.00 50.25 92 ASN A CA 1
ATOM 747 C C . ASN A 1 92 ? -11.223 21.544 18.541 1.00 50.25 92 ASN A C 1
ATOM 749 O O . ASN A 1 92 ? -11.052 21.844 17.366 1.00 50.25 92 ASN A O 1
ATOM 753 N N . HIS A 1 93 ? -11.437 22.470 19.470 1.00 52.62 93 HIS A N 1
ATOM 754 C CA . HIS A 1 93 ? -11.565 23.885 19.207 1.00 52.62 93 HIS A CA 1
ATOM 755 C C . HIS A 1 93 ? -10.452 24.617 19.947 1.00 52.62 93 HIS A C 1
ATOM 757 O O . HIS A 1 93 ? -10.600 25.011 21.096 1.00 52.62 93 HIS A O 1
ATOM 763 N N . CYS A 1 94 ? -9.344 24.838 19.244 1.00 57.00 94 CYS A N 1
ATOM 764 C CA . CYS A 1 94 ? -8.387 25.899 19.570 1.00 57.00 94 CYS A CA 1
ATOM 765 C C . CYS A 1 94 ? -8.930 27.290 19.174 1.00 57.00 94 CYS A C 1
ATOM 767 O O . CYS A 1 94 ? -8.172 28.246 19.097 1.00 57.00 94 CYS A O 1
ATOM 769 N N . LEU A 1 95 ? -10.225 27.389 18.854 1.00 56.25 95 LEU A N 1
ATOM 770 C CA . LEU A 1 95 ? -10.889 28.587 18.359 1.00 56.25 95 LEU A CA 1
ATOM 771 C C . LEU A 1 95 ? -12.005 28.955 19.330 1.00 56.25 95 LEU A C 1
ATOM 773 O O . LEU A 1 95 ? -12.878 28.125 19.606 1.00 56.25 95 LEU A O 1
ATOM 777 N N . SER A 1 96 ? -11.972 30.189 19.821 1.00 69.12 96 SER A N 1
ATOM 778 C CA . SER A 1 96 ? -13.006 30.760 20.684 1.00 69.12 96 SER A CA 1
ATOM 779 C C . SER A 1 96 ? -14.376 30.802 19.982 1.00 69.12 96 SER A C 1
ATOM 781 O O . SER A 1 96 ? -14.433 30.816 18.746 1.00 69.12 96 SER A O 1
ATOM 783 N N . PRO A 1 97 ? -15.496 30.856 20.732 1.00 64.38 97 PRO A N 1
ATOM 784 C CA . PRO A 1 97 ? -16.831 31.025 20.156 1.00 64.38 97 PRO A CA 1
ATOM 785 C C . PRO A 1 97 ? -16.875 32.220 19.191 1.00 64.38 97 PRO A C 1
ATOM 787 O O . PRO A 1 97 ? -16.491 33.327 19.553 1.00 64.38 97 PRO A O 1
ATOM 790 N N . GLY A 1 98 ? -17.303 31.984 17.948 1.00 68.50 98 GLY A N 1
ATOM 791 C CA . GLY A 1 98 ? -17.349 33.000 16.886 1.00 68.50 98 GLY A CA 1
ATOM 792 C C . GLY A 1 98 ? -16.145 33.016 15.936 1.00 68.50 98 GLY A C 1
ATOM 793 O O . GLY A 1 98 ? -16.238 33.611 14.863 1.00 68.50 98 GLY A O 1
ATOM 794 N N . GLN A 1 99 ? -15.048 32.319 16.249 1.00 65.44 99 GLN A N 1
ATOM 795 C CA . GLN A 1 99 ? -13.926 32.191 15.320 1.00 65.44 99 GLN A CA 1
ATOM 796 C C . GLN A 1 99 ? -14.142 31.055 14.315 1.00 65.44 99 GLN A C 1
ATOM 798 O O . GLN A 1 99 ? -14.375 29.901 14.680 1.00 65.44 99 GLN A O 1
ATOM 803 N N . ARG A 1 100 ? -14.025 31.380 13.023 1.00 63.38 100 ARG A N 1
ATOM 804 C CA . ARG A 1 100 ? -13.913 30.392 11.944 1.00 63.38 100 ARG A CA 1
ATOM 805 C C . ARG A 1 100 ? -12.435 30.173 11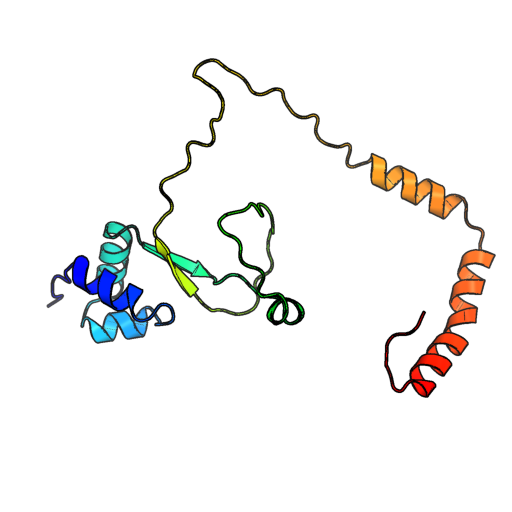.654 1.00 63.38 100 ARG A C 1
ATOM 807 O O . ARG A 1 100 ? -11.704 31.137 11.456 1.00 63.38 100 ARG A O 1
ATOM 814 N N . GLY A 1 101 ? -12.003 28.916 11.624 1.00 62.12 101 GLY A N 1
ATOM 815 C CA . GLY A 1 101 ? -10.663 28.586 11.147 1.00 62.12 101 GLY A CA 1
ATOM 816 C C . GLY A 1 101 ? -10.525 28.993 9.683 1.00 62.12 101 GLY A C 1
ATOM 817 O O . GLY A 1 101 ? -11.477 28.853 8.912 1.00 62.12 101 GLY A O 1
ATOM 818 N N . THR A 1 102 ? -9.356 29.495 9.295 1.00 68.44 102 THR A N 1
ATOM 819 C CA . THR A 1 102 ? -9.024 29.686 7.883 1.00 68.44 102 THR A CA 1
ATOM 820 C C . THR A 1 102 ? -9.093 28.324 7.186 1.00 68.44 102 THR A C 1
ATOM 822 O O . THR A 1 102 ? -8.426 27.384 7.631 1.00 68.44 102 THR A O 1
ATOM 825 N N . PRO A 1 103 ? -9.907 28.163 6.125 1.00 69.12 103 PRO A N 1
ATOM 826 C CA . PRO A 1 103 ? -9.910 26.935 5.350 1.00 69.12 103 PRO A CA 1
ATOM 827 C C . PRO A 1 103 ? -8.512 26.737 4.771 1.00 69.12 103 PRO A C 1
ATOM 829 O O . PRO A 1 103 ? -8.076 27.513 3.922 1.00 69.12 103 PRO A O 1
ATOM 832 N N . ILE A 1 104 ? -7.794 25.718 5.240 1.00 68.75 104 ILE A N 1
ATOM 833 C CA . ILE A 1 104 ? -6.559 25.296 4.584 1.00 68.75 104 ILE A CA 1
ATOM 834 C C . ILE A 1 104 ? -6.970 24.866 3.167 1.00 68.75 104 ILE A C 1
ATOM 836 O O . ILE A 1 104 ? -7.848 23.999 3.045 1.00 68.75 104 ILE A O 1
ATOM 840 N N . PRO A 1 105 ? -6.406 25.467 2.102 1.00 75.19 105 PRO A N 1
ATOM 841 C CA . PRO A 1 105 ? -6.706 25.057 0.739 1.00 75.19 105 PRO A CA 1
ATOM 842 C C . PRO A 1 105 ? -6.456 23.559 0.608 1.00 75.19 105 PRO A C 1
ATOM 844 O O . PRO A 1 105 ? -5.415 23.062 1.043 1.00 75.19 105 PRO A O 1
ATOM 847 N N . ARG A 1 106 ? -7.411 22.819 0.033 1.00 68.88 106 ARG A N 1
ATOM 848 C CA . ARG A 1 106 ? -7.171 21.401 -0.247 1.00 68.88 106 ARG A CA 1
ATOM 849 C C . ARG A 1 106 ? -5.939 21.311 -1.153 1.00 68.88 106 ARG A C 1
ATOM 851 O O . ARG A 1 106 ? -5.932 21.981 -2.188 1.00 68.88 106 ARG A O 1
ATOM 858 N N . PRO A 1 107 ? -4.914 20.518 -0.795 1.00 69.44 107 PRO A N 1
ATOM 859 C CA . PRO A 1 107 ? -3.768 20.334 -1.669 1.00 69.44 107 PRO A CA 1
ATOM 860 C C . PRO A 1 107 ? -4.254 19.803 -3.020 1.00 69.44 107 PRO A C 1
ATOM 862 O O . PRO A 1 107 ? -5.131 18.938 -3.083 1.00 69.44 107 PRO A O 1
ATOM 865 N N . ASN A 1 108 ? -3.718 20.362 -4.105 1.00 74.62 108 ASN A N 1
ATOM 866 C CA . ASN A 1 108 ? -4.106 19.975 -5.453 1.00 74.62 108 ASN A CA 1
ATOM 867 C C . ASN A 1 108 ? -3.639 18.539 -5.735 1.00 74.62 108 ASN A C 1
ATOM 869 O O . ASN A 1 108 ? -2.483 18.316 -6.092 1.00 74.62 108 ASN A O 1
ATOM 873 N N . GLN A 1 109 ? -4.551 17.575 -5.616 1.00 67.06 109 GLN A N 1
ATOM 874 C CA . GLN A 1 109 ? -4.285 16.160 -5.897 1.00 67.06 109 GLN A CA 1
ATOM 875 C C . GLN A 1 109 ? -3.765 15.910 -7.327 1.00 67.06 109 GLN A C 1
ATOM 877 O O . GLN A 1 109 ? -3.045 14.945 -7.560 1.00 67.06 109 GLN A O 1
ATOM 882 N N . PHE A 1 110 ? -4.069 16.803 -8.276 1.00 63.75 110 PHE A N 1
ATOM 883 C CA . PHE A 1 110 ? -3.642 16.697 -9.675 1.00 63.75 110 PHE A CA 1
ATOM 884 C C . PHE A 1 110 ? -2.250 17.286 -9.939 1.00 63.75 110 PHE A C 1
ATOM 886 O O . PHE A 1 110 ? -1.700 17.104 -11.023 1.00 63.75 110 PHE A O 1
ATOM 893 N N . ALA A 1 111 ? -1.654 18.001 -8.979 1.00 64.31 111 ALA A N 1
ATOM 894 C CA . ALA A 1 111 ? -0.292 18.511 -9.140 1.00 64.31 111 ALA A CA 1
ATOM 895 C C . ALA A 1 111 ? 0.724 17.359 -9.242 1.00 64.31 111 ALA A C 1
ATOM 897 O O . ALA A 1 111 ? 1.641 17.416 -10.057 1.00 64.31 111 ALA A O 1
ATOM 898 N N . SER A 1 112 ? 0.510 16.280 -8.479 1.00 63.28 112 SER A N 1
ATOM 899 C CA . SER A 1 112 ? 1.359 15.084 -8.515 1.00 63.28 112 SER A CA 1
ATOM 900 C C . SER A 1 112 ? 1.205 14.293 -9.820 1.00 63.28 112 SER A C 1
ATOM 902 O O . SER A 1 112 ? 2.204 13.833 -10.369 1.00 63.28 112 SER A O 1
ATOM 904 N N . SER A 1 113 ? -0.013 14.195 -10.370 1.00 75.38 113 SER A N 1
ATOM 905 C CA . SER A 1 113 ? -0.242 13.461 -11.622 1.00 75.38 113 SER A CA 1
ATOM 906 C C . SER A 1 113 ? 0.408 14.148 -12.822 1.00 75.38 113 SER A C 1
ATOM 908 O O . SER A 1 113 ? 0.990 13.473 -13.661 1.00 75.38 113 SER A O 1
ATOM 910 N N . ARG A 1 114 ? 0.378 15.489 -12.880 1.00 77.00 114 ARG A N 1
ATOM 911 C CA . ARG A 1 114 ? 1.007 16.256 -13.970 1.00 77.00 114 ARG A CA 1
ATOM 912 C C . ARG A 1 114 ? 2.519 16.046 -14.032 1.00 77.00 114 ARG A C 1
ATOM 914 O O . ARG A 1 114 ? 3.045 15.811 -15.111 1.00 77.00 114 ARG A O 1
ATOM 921 N N . GLY A 1 115 ? 3.197 16.076 -12.883 1.00 84.81 115 GLY A N 1
ATOM 922 C CA . GLY A 1 115 ? 4.644 15.845 -12.824 1.00 84.81 115 GLY A CA 1
ATOM 923 C C . GLY A 1 115 ? 5.048 14.451 -13.315 1.00 84.81 115 GLY A C 1
ATOM 924 O O . GLY A 1 115 ? 6.033 14.318 -14.037 1.00 84.81 115 GLY A O 1
ATOM 925 N N . LEU A 1 116 ? 4.259 13.423 -12.983 1.00 85.62 116 LEU A N 1
ATOM 926 C CA . LEU A 1 116 ? 4.497 12.054 -13.450 1.00 85.62 116 LEU A CA 1
ATOM 927 C C . LEU A 1 116 ? 4.290 11.912 -14.960 1.00 85.62 116 LEU A C 1
ATOM 929 O O . LEU A 1 116 ? 5.122 11.300 -15.624 1.00 85.62 116 LEU A O 1
ATOM 933 N N . THR A 1 117 ? 3.223 12.495 -15.510 1.00 88.06 117 THR A N 1
ATOM 934 C CA . THR A 1 117 ? 2.960 12.458 -16.955 1.00 88.06 117 THR A CA 1
ATOM 935 C C . THR A 1 117 ? 4.092 13.117 -17.738 1.00 88.06 117 THR A C 1
ATOM 937 O O . THR A 1 117 ? 4.658 12.482 -18.621 1.00 88.06 117 THR A O 1
ATOM 940 N N . THR A 1 118 ? 4.515 14.324 -17.347 1.00 91.38 118 THR A N 1
ATOM 941 C CA . THR A 1 118 ? 5.639 15.015 -17.997 1.00 91.38 118 THR A CA 1
ATOM 942 C C . THR A 1 118 ? 6.944 14.224 -17.894 1.00 91.38 118 THR A C 1
ATOM 944 O O . THR A 1 118 ? 7.711 14.165 -18.852 1.00 91.38 118 THR A O 1
ATOM 947 N N . PHE A 1 119 ? 7.207 13.588 -16.747 1.00 92.56 119 PHE A N 1
ATOM 948 C CA . PHE A 1 119 ? 8.389 12.743 -16.590 1.00 92.56 119 PHE A CA 1
ATOM 949 C C . PHE A 1 119 ? 8.361 11.547 -17.546 1.00 92.56 119 PHE A C 1
ATOM 951 O O . PHE A 1 119 ? 9.357 11.308 -18.225 1.00 92.56 119 PHE A O 1
ATOM 958 N N . LEU A 1 120 ? 7.244 10.821 -17.626 1.00 91.50 120 LEU A N 1
ATOM 959 C CA . LEU A 1 120 ? 7.117 9.648 -18.495 1.00 91.50 120 LEU A CA 1
ATOM 960 C C . LEU A 1 120 ? 7.193 10.029 -19.979 1.00 91.50 120 LEU A C 1
ATOM 962 O O . LEU A 1 120 ? 7.913 9.380 -20.729 1.00 91.50 120 LEU A O 1
ATOM 966 N N . GLU A 1 121 ? 6.539 11.118 -20.384 1.00 93.25 121 GLU A N 1
ATOM 967 C CA . GLU A 1 121 ? 6.598 11.641 -21.758 1.00 93.25 121 GLU A CA 1
ATOM 968 C C . GLU A 1 121 ? 8.005 12.107 -22.154 1.00 93.25 121 GLU A C 1
ATOM 970 O O . GLU A 1 121 ? 8.375 12.042 -23.324 1.00 93.25 121 GLU A O 1
ATOM 975 N N . SER A 1 122 ? 8.821 12.545 -21.188 1.00 94.56 122 SER A N 1
ATOM 976 C CA . SER A 1 122 ? 10.211 12.934 -21.451 1.00 94.56 122 SER A CA 1
ATOM 977 C C . SER A 1 122 ? 11.144 11.751 -21.749 1.00 94.56 122 SER A C 1
ATOM 979 O O . SER A 1 122 ? 12.273 11.966 -22.197 1.00 94.56 122 SER A O 1
ATOM 981 N N . LYS A 1 123 ? 10.729 10.505 -21.472 1.00 94.38 123 LYS A N 1
ATOM 982 C CA . LYS A 1 123 ? 11.566 9.312 -21.666 1.00 94.38 123 LYS A CA 1
ATOM 983 C C . LYS A 1 123 ? 11.346 8.692 -23.041 1.00 94.38 123 LYS A C 1
ATOM 985 O O . LYS A 1 123 ? 10.232 8.598 -23.539 1.00 94.38 123 LYS A O 1
ATOM 990 N N . ASN A 1 124 ? 12.439 8.242 -23.653 1.00 93.81 124 ASN A N 1
ATOM 991 C CA . ASN A 1 124 ? 12.411 7.531 -24.930 1.00 93.81 124 ASN A CA 1
ATOM 992 C C . ASN A 1 124 ? 12.265 6.012 -24.721 1.00 93.81 124 ASN A C 1
ATOM 994 O O . ASN A 1 124 ? 12.482 5.509 -23.624 1.00 93.81 124 ASN A O 1
ATOM 998 N N . GLY A 1 125 ? 11.950 5.262 -25.783 1.00 92.25 125 GLY A N 1
ATOM 999 C CA . GLY A 1 125 ? 11.846 3.793 -25.713 1.00 92.25 125 GLY A CA 1
ATOM 1000 C C . GLY A 1 125 ? 13.107 3.124 -25.148 1.00 92.25 125 GLY A C 1
ATOM 1001 O O . GLY A 1 125 ? 13.016 2.274 -24.265 1.00 92.25 125 GLY A O 1
ATOM 1002 N N . LYS A 1 126 ? 14.286 3.617 -25.550 1.00 94.25 126 LYS A N 1
ATOM 1003 C CA . LYS A 1 126 ? 15.591 3.123 -25.083 1.00 94.25 126 LYS A CA 1
ATOM 1004 C C . LYS A 1 126 ? 15.786 3.221 -23.569 1.00 94.25 126 LYS A C 1
ATOM 1006 O O . LYS A 1 126 ? 16.509 2.413 -23.001 1.00 94.25 126 LYS A O 1
ATOM 1011 N N . PHE A 1 127 ? 15.163 4.197 -22.907 1.00 95.00 127 PHE A N 1
ATOM 1012 C CA . PHE A 1 127 ? 15.211 4.325 -21.450 1.00 95.00 127 PHE A CA 1
ATOM 1013 C C . PHE A 1 127 ? 14.601 3.099 -20.762 1.00 95.00 127 PHE A C 1
ATOM 1015 O O . PHE A 1 127 ? 15.142 2.616 -19.770 1.00 95.00 127 PHE A O 1
ATOM 1022 N N . TYR A 1 128 ? 13.496 2.583 -21.302 1.00 93.94 128 TYR A N 1
ATOM 1023 C CA . TYR A 1 128 ? 12.827 1.401 -20.767 1.00 93.94 128 TYR A CA 1
ATOM 1024 C C . TYR A 1 128 ? 13.560 0.116 -21.153 1.00 93.94 128 TYR A C 1
ATOM 1026 O O . TYR A 1 128 ? 13.748 -0.742 -20.296 1.00 93.94 128 TYR A O 1
ATOM 1034 N N . GLU A 1 129 ? 14.025 0.015 -22.403 1.00 94.69 129 GLU A N 1
ATOM 1035 C CA . GLU A 1 129 ? 14.832 -1.118 -22.884 1.00 94.69 129 GLU A CA 1
ATOM 1036 C C . GLU A 1 129 ? 16.084 -1.303 -22.025 1.00 94.69 129 GLU A C 1
ATOM 1038 O O . GLU A 1 129 ? 16.297 -2.376 -21.473 1.00 94.69 129 GLU A O 1
ATOM 1043 N N . HIS A 1 130 ? 16.834 -0.224 -21.785 1.00 95.25 130 HIS A N 1
ATOM 1044 C CA . HIS A 1 130 ? 18.034 -0.270 -20.956 1.00 95.25 130 HIS A CA 1
ATOM 1045 C C . HIS A 1 130 ? 17.753 -0.761 -19.527 1.00 95.25 130 HIS A C 1
ATOM 1047 O O . HIS A 1 130 ? 18.540 -1.515 -18.962 1.00 95.25 130 HIS A O 1
ATOM 1053 N N . GLY A 1 131 ? 16.618 -0.367 -18.941 1.00 92.88 131 GLY A N 1
ATOM 1054 C CA . GLY A 1 131 ? 16.213 -0.847 -17.619 1.00 92.88 131 GLY A CA 1
ATOM 1055 C C . GLY A 1 131 ? 15.905 -2.348 -17.587 1.00 92.88 131 GLY A C 1
ATOM 1056 O O . GLY A 1 131 ? 16.194 -2.999 -16.585 1.00 92.88 131 GLY A O 1
ATOM 1057 N N . ILE A 1 132 ? 15.342 -2.895 -18.670 1.00 95.56 132 ILE A N 1
ATOM 1058 C CA . ILE A 1 132 ? 15.048 -4.328 -18.817 1.00 95.56 132 ILE A CA 1
ATOM 1059 C C . ILE A 1 132 ? 16.341 -5.112 -19.054 1.00 95.56 132 ILE A C 1
ATOM 1061 O O . ILE A 1 132 ? 16.574 -6.118 -18.385 1.00 95.56 132 ILE A O 1
ATOM 1065 N N . ASP A 1 133 ? 17.204 -4.616 -19.940 1.00 96.12 133 ASP A N 1
ATOM 1066 C CA . ASP A 1 133 ? 18.489 -5.235 -20.277 1.00 96.12 133 ASP A CA 1
ATOM 1067 C C . ASP A 1 133 ? 19.433 -5.316 -19.072 1.00 96.12 133 ASP A C 1
ATOM 1069 O O . ASP A 1 133 ? 20.298 -6.185 -19.013 1.00 96.12 133 ASP A O 1
ATOM 1073 N N . TRP A 1 134 ? 19.248 -4.441 -18.081 1.00 95.31 134 TRP A N 1
ATOM 1074 C CA . TRP A 1 134 ? 20.040 -4.428 -16.855 1.00 95.31 134 TRP A CA 1
ATOM 1075 C C . TRP A 1 134 ? 19.565 -5.429 -15.780 1.00 95.31 134 TRP A C 1
ATOM 1077 O O . TRP A 1 134 ? 20.258 -5.673 -14.788 1.00 95.31 134 TRP A O 1
ATOM 1087 N N . LEU A 1 135 ? 18.392 -6.052 -15.952 1.00 96.50 135 LEU A N 1
ATOM 1088 C CA . LEU A 1 135 ? 17.848 -7.014 -14.982 1.00 96.50 135 LEU A CA 1
ATOM 1089 C C . LEU A 1 135 ? 18.716 -8.267 -14.777 1.00 96.50 135 LEU A C 1
ATOM 1091 O O . LEU A 1 135 ? 18.894 -8.647 -13.617 1.00 96.50 135 LEU A O 1
ATOM 1095 N N . PRO A 1 136 ? 19.288 -8.904 -15.820 1.00 96.56 136 PRO A N 1
ATOM 1096 C CA . PRO A 1 136 ? 20.138 -10.080 -15.646 1.00 96.56 136 PRO A CA 1
ATOM 1097 C C . PRO A 1 136 ? 21.354 -9.811 -14.752 1.00 96.56 136 PRO A C 1
ATOM 1099 O O . PRO A 1 136 ? 21.661 -10.620 -13.877 1.00 96.56 136 PRO A O 1
ATOM 1102 N N . GLU A 1 137 ? 21.999 -8.650 -14.898 1.00 94.75 137 GLU A N 1
ATOM 1103 C CA . GLU A 1 137 ? 23.124 -8.253 -14.041 1.00 94.75 137 GLU A CA 1
ATOM 1104 C C . GLU A 1 137 ? 22.689 -8.071 -12.584 1.00 94.75 137 GLU A C 1
ATOM 1106 O O . GLU A 1 137 ? 23.376 -8.518 -11.661 1.00 94.75 137 GLU A O 1
ATOM 1111 N N . ARG A 1 138 ? 21.521 -7.457 -12.352 1.00 94.81 138 ARG A N 1
ATOM 1112 C CA . ARG A 1 138 ? 20.960 -7.328 -11.000 1.00 94.81 138 ARG A CA 1
ATOM 1113 C C . ARG A 1 138 ? 20.639 -8.690 -10.393 1.00 94.81 138 ARG A C 1
ATOM 1115 O O . ARG A 1 138 ? 20.966 -8.934 -9.235 1.00 94.81 138 ARG A O 1
ATOM 1122 N N . TRP A 1 139 ? 20.052 -9.610 -11.151 1.00 95.19 139 TRP A N 1
ATOM 1123 C CA . TRP A 1 139 ? 19.791 -10.962 -10.655 1.00 95.19 139 TRP A CA 1
ATOM 1124 C C . TRP A 1 139 ? 21.077 -11.717 -10.332 1.00 95.19 139 TRP A C 1
ATOM 1126 O O . TRP A 1 139 ? 21.145 -12.384 -9.302 1.00 95.19 139 TRP A O 1
ATOM 1136 N N . GLN A 1 140 ? 22.119 -11.559 -11.147 1.00 94.75 140 GLN A N 1
ATOM 1137 C CA . GLN A 1 140 ? 23.419 -12.156 -10.869 1.00 94.75 140 GLN A CA 1
ATOM 1138 C C . GLN A 1 140 ? 24.020 -11.628 -9.559 1.00 94.75 140 GLN A C 1
ATOM 1140 O O . GLN A 1 140 ? 24.503 -12.421 -8.750 1.00 94.75 140 GLN A O 1
ATOM 1145 N N . LYS A 1 141 ? 23.927 -10.318 -9.301 1.00 93.81 141 LYS A N 1
ATOM 1146 C CA . LYS A 1 141 ? 24.341 -9.731 -8.015 1.00 93.81 141 LYS A CA 1
ATOM 1147 C C . LYS A 1 141 ? 23.549 -10.303 -6.841 1.00 93.81 141 LYS A C 1
ATOM 1149 O O . LYS A 1 141 ? 24.155 -10.674 -5.845 1.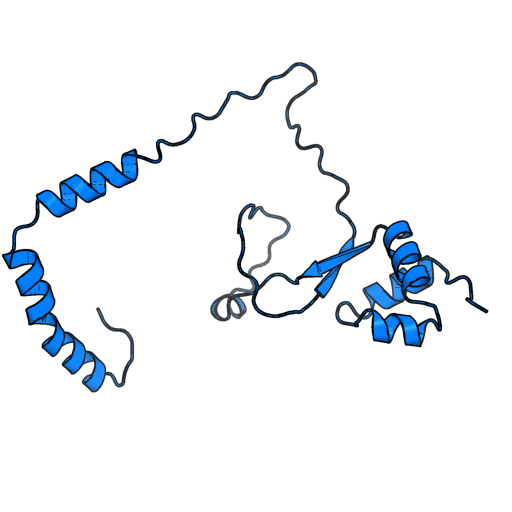00 93.81 141 LYS A O 1
ATOM 1154 N N . CYS A 1 142 ? 22.230 -10.453 -6.984 1.00 94.50 142 CYS A N 1
ATOM 1155 C CA . CYS A 1 142 ? 21.362 -11.049 -5.961 1.00 94.50 142 CYS A CA 1
ATOM 1156 C C . CYS A 1 142 ? 21.811 -12.468 -5.565 1.00 94.50 142 CYS A C 1
ATOM 1158 O O . CYS A 1 142 ? 21.856 -12.802 -4.381 1.00 94.50 142 CYS A O 1
ATOM 1160 N N . VAL A 1 143 ? 22.202 -13.291 -6.544 1.00 93.56 143 VAL A N 1
ATOM 1161 C CA . VAL A 1 143 ? 22.732 -14.641 -6.288 1.00 93.56 143 VAL A CA 1
ATOM 1162 C C . VAL A 1 143 ? 24.084 -14.579 -5.572 1.00 93.56 143 VAL A C 1
ATOM 1164 O O . VAL A 1 143 ? 24.312 -15.336 -4.633 1.00 93.56 143 VAL A O 1
ATOM 1167 N N . GLN A 1 144 ? 24.971 -13.667 -5.979 1.00 93.25 144 GLN A N 1
ATOM 1168 C CA . GLN A 1 144 ? 26.308 -13.525 -5.387 1.00 93.25 144 GLN A CA 1
ATOM 1169 C C . GLN A 1 144 ? 26.276 -13.092 -3.916 1.00 93.25 144 GLN A C 1
ATOM 1171 O O . GLN A 1 144 ? 27.123 -13.522 -3.138 1.00 93.25 144 GLN A O 1
ATOM 1176 N N . ILE A 1 145 ? 25.295 -12.279 -3.531 1.00 94.19 145 ILE A N 1
ATOM 1177 C CA . ILE A 1 145 ? 25.110 -11.786 -2.155 1.00 94.19 145 ILE A CA 1
ATOM 1178 C C . ILE A 1 145 ? 24.064 -12.594 -1.368 1.00 94.19 145 ILE A C 1
ATOM 1180 O O . ILE A 1 145 ? 23.590 -12.147 -0.329 1.00 94.19 145 ILE A O 1
ATOM 1184 N N . ASN A 1 146 ? 23.670 -13.770 -1.869 1.00 91.94 146 ASN A N 1
ATOM 1185 C CA . ASN A 1 146 ? 22.728 -14.681 -1.213 1.00 91.94 146 ASN A CA 1
ATOM 1186 C C . ASN A 1 146 ? 21.383 -14.033 -0.810 1.00 91.94 146 ASN A C 1
ATOM 1188 O O . ASN A 1 146 ? 20.815 -14.339 0.238 1.00 91.94 146 ASN A O 1
ATOM 1192 N N . GLY A 1 147 ? 20.865 -13.132 -1.649 1.00 87.56 147 GLY A N 1
ATOM 1193 C CA . GLY A 1 147 ? 19.567 -12.488 -1.441 1.00 87.56 147 GLY A CA 1
ATOM 1194 C C . GLY A 1 147 ? 19.559 -11.292 -0.484 1.00 87.56 147 GLY A C 1
ATOM 1195 O O . GLY A 1 147 ? 18.477 -10.819 -0.136 1.00 87.56 147 GLY A O 1
ATOM 1196 N N . GLU A 1 148 ? 20.720 -10.781 -0.067 1.00 91.12 148 GLU A N 1
ATOM 1197 C CA . GLU A 1 148 ? 20.802 -9.487 0.619 1.00 91.12 148 GLU A CA 1
ATOM 1198 C C . GLU A 1 148 ? 20.466 -8.310 -0.320 1.00 91.12 148 GLU A C 1
ATOM 1200 O O . GLU A 1 148 ? 20.484 -8.431 -1.546 1.00 91.12 148 GLU A O 1
ATOM 1205 N N . TYR A 1 149 ? 20.112 -7.152 0.247 1.00 90.75 149 TYR A N 1
ATOM 1206 C CA . TYR A 1 149 ? 19.806 -5.953 -0.540 1.00 90.75 149 TYR A CA 1
ATOM 1207 C C . TYR A 1 149 ? 21.085 -5.301 -1.081 1.00 90.75 149 TYR A C 1
ATOM 1209 O O . TYR A 1 149 ? 22.095 -5.219 -0.388 1.00 90.75 149 TYR A O 1
ATOM 1217 N N . PHE A 1 150 ? 21.015 -4.787 -2.308 1.00 88.62 150 PHE A N 1
ATOM 1218 C CA . PHE A 1 150 ? 22.109 -4.107 -3.002 1.00 88.62 150 PHE A CA 1
ATOM 1219 C C . PHE A 1 150 ? 21.569 -2.937 -3.830 1.00 88.62 150 PHE A C 1
ATOM 1221 O O . PHE A 1 150 ? 20.393 -2.933 -4.207 1.00 88.62 150 PHE A O 1
ATOM 1228 N N . GLU A 1 151 ? 22.432 -1.955 -4.102 1.00 81.06 151 GLU A N 1
ATOM 1229 C CA . GLU A 1 151 ? 22.119 -0.777 -4.928 1.00 81.06 151 GLU A CA 1
ATOM 1230 C C . GLU A 1 151 ? 22.318 -1.042 -6.438 1.00 81.06 151 GLU A C 1
ATOM 1232 O O . GLU A 1 151 ? 23.351 -1.646 -6.826 1.00 81.06 151 GLU A O 1
#

Secondary structure (DSSP, 8-state):
------HHHHHHHHHH-TT--HHHHHHHTT--HHHHHHHHHHTTEEEEEPPP--GGGGS---------------------EEEEE---------S-TTPPPP-PPPP-HHHHHHHHHHHHHT--H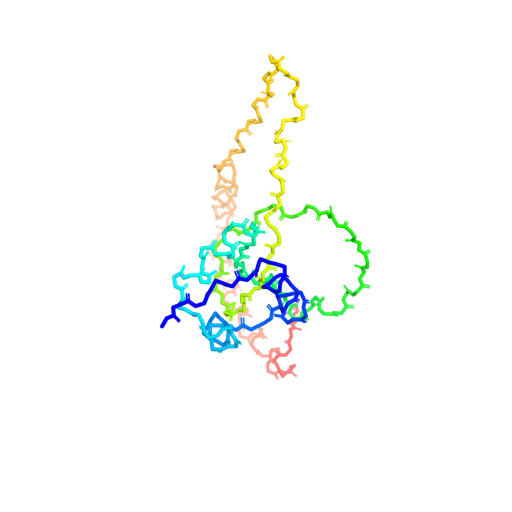HHHHHHHHTHHHHHHHHHHTTT----

Sequence (151 aa):
MFTKVDRESVTETTEEDLNMTTDELVDNFDCGHATFSRTLKAARRKWKKSRWIPYSSLECRCADSRTSLRNCSGQSHHRRQTIFPKSQRCPNHCLSPGQRGTPIPRPNQFASSRGLTTFLESKNGKFYEHGIDWLPERWQKCVQINGEYFE

Foldseek 3Di:
DADQDDLVVLVVVLVVDQFDDLVVVCVVNVHDSVNSVVSCVVNQKDKDFDDDDDPVNVPDPDDDDDDDDDDDPDDDDDDGIGIDRNPPPDPPDPDDPPDDDDPDPDPDPCVVVVVVVVVVVPDDPVVVVVVVVCVVVVVVVCVVVVNDDDD

Organism: Parelaphostrongylus tenuis (NCBI:txid148309)